Protein AF-A0A0G4NQ25-F1 (afdb_monomer)

Sequence (51 aa):
MVGPGTGVAPFRAFIQERAKQAEDGATVGPTLLFFGCRKSTEDFVYKEEFE

InterPro domains:
  IPR001433 Oxidoreductase FAD/NAD(P)-binding [PF00175] (1-51)
  IPR039261 Ferredoxin-NADP reductase (FNR), nucleotide-binding domain [G3DSA:3.40.50.80] (1-51)
  IPR039261 Ferredoxin-NADP reductase (FNR), nucleotide-binding domain [SSF52343] (1-51)

Nearest PDB structures (foldseek):
  7l18-assembly1_AAA  TM=1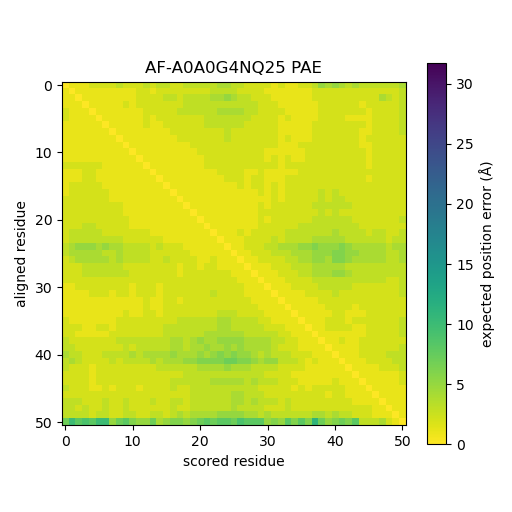.002E+00  e=4.834E-04  Rattus norvegicus
  4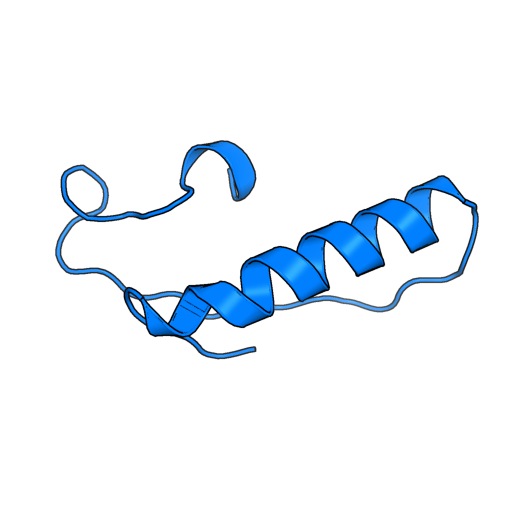yaw-assembly2_B  TM=1.005E+00  e=5.961E-04  Rattus norvegicus
  4yaf-assembly2_B  TM=1.001E+00  e=9.723E-04  Rattus norvegicus
  4yal-assembly1_A  TM=1.003E+00  e=9.723E-04  Rattus norvegicus
  5uri-assembly1_A  TM=1.000E+00  e=9.723E-04  Rattus norvegicus

pLDDT: mean 96.98, std 2.2, range [85.31, 98.44]

Radius of gyration: 12.04 Å; Cα contacts (8 Å, |Δi|>4): 42; chains: 1; bounding box: 29×14×30 Å

Structure (mmCIF, N/CA/C/O backbone):
data_AF-A0A0G4NQ25-F1
#
_entry.id   AF-A0A0G4NQ25-F1
#
loop_
_atom_site.group_PDB
_atom_site.id
_atom_site.type_symbol
_atom_site.label_atom_id
_atom_site.label_alt_id
_atom_site.label_comp_id
_atom_site.label_asym_id
_atom_site.label_entity_id
_atom_site.label_seq_id
_atom_site.pdbx_PDB_ins_code
_atom_site.Cartn_x
_atom_site.Cartn_y
_atom_site.Cartn_z
_atom_site.occupancy
_atom_site.B_iso_or_equiv
_atom_site.auth_seq_id
_atom_site.auth_comp_id
_atom_site.auth_asym_id
_atom_site.auth_atom_id
_atom_site.pdbx_PDB_model_num
ATOM 1 N N . MET A 1 1 ? -7.398 -3.400 -3.224 1.00 97.44 1 MET A N 1
ATOM 2 C CA . MET A 1 1 ? -6.875 -2.271 -4.026 1.00 97.44 1 MET A CA 1
ATOM 3 C C . MET A 1 1 ? -5.810 -2.808 -4.968 1.00 97.44 1 MET A C 1
ATOM 5 O O . MET A 1 1 ? -5.106 -3.728 -4.569 1.00 97.44 1 MET A O 1
ATOM 9 N N . VAL A 1 2 ? -5.714 -2.296 -6.197 1.00 98.31 2 VAL A N 1
ATOM 10 C CA . VAL A 1 2 ? -4.729 -2.740 -7.203 1.00 98.31 2 VAL A CA 1
ATOM 11 C C . VAL A 1 2 ? -4.149 -1.497 -7.868 1.00 98.31 2 VAL A C 1
ATOM 13 O O . VAL A 1 2 ? -4.888 -0.768 -8.522 1.00 98.31 2 VAL A O 1
ATOM 16 N N . GLY A 1 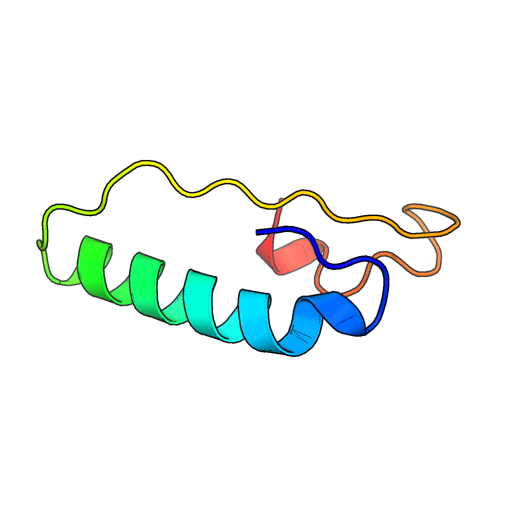3 ? -2.858 -1.234 -7.672 1.00 97.88 3 GLY A N 1
ATOM 17 C CA . GLY A 1 3 ? -2.227 0.006 -8.130 1.00 97.88 3 GLY A CA 1
ATOM 18 C C . GLY A 1 3 ? -0.725 -0.156 -8.330 1.00 97.88 3 GLY A C 1
ATOM 19 O O . GLY A 1 3 ? 0.021 0.066 -7.381 1.00 97.88 3 GLY A O 1
ATOM 20 N N . PRO A 1 4 ? -0.263 -0.555 -9.528 1.00 98.00 4 PRO A N 1
ATOM 21 C CA . PRO A 1 4 ? 1.161 -0.636 -9.829 1.00 98.00 4 PRO A CA 1
ATOM 22 C C . PRO A 1 4 ? 1.779 0.754 -10.042 1.00 98.00 4 PRO A C 1
ATOM 24 O O . PRO A 1 4 ? 1.126 1.673 -10.545 1.00 98.00 4 PRO A O 1
ATOM 27 N N . GLY A 1 5 ? 3.060 0.894 -9.692 1.00 97.50 5 GLY A N 1
ATOM 28 C CA . GLY A 1 5 ? 3.827 2.130 -9.834 1.00 97.50 5 GLY A CA 1
ATOM 29 C C . GLY A 1 5 ? 3.134 3.328 -9.180 1.00 97.50 5 GLY A C 1
ATOM 30 O O . GLY A 1 5 ? 2.619 3.241 -8.068 1.00 97.50 5 GLY A O 1
ATOM 31 N N . THR A 1 6 ? 3.062 4.451 -9.895 1.00 97.94 6 THR A N 1
ATOM 32 C CA . THR A 1 6 ? 2.400 5.677 -9.412 1.00 97.94 6 THR A CA 1
ATOM 33 C C . THR A 1 6 ? 0.889 5.527 -9.214 1.00 97.94 6 THR A C 1
ATOM 35 O O . THR A 1 6 ? 0.287 6.335 -8.507 1.00 97.94 6 THR A O 1
ATOM 38 N N . GLY A 1 7 ? 0.272 4.466 -9.748 1.00 97.88 7 GLY A N 1
ATOM 39 C CA . GLY A 1 7 ? -1.127 4.125 -9.488 1.00 97.88 7 GLY A CA 1
ATOM 40 C C . GLY A 1 7 ? -1.428 3.808 -8.017 1.00 97.88 7 GLY A C 1
ATOM 41 O O . GLY A 1 7 ? -2.595 3.775 -7.636 1.00 97.88 7 GLY A O 1
ATOM 42 N N . VAL A 1 8 ? -0.405 3.609 -7.173 1.00 98.06 8 VAL A N 1
ATOM 43 C CA . VAL A 1 8 ? -0.563 3.408 -5.723 1.00 98.06 8 VAL A CA 1
ATOM 44 C C . VAL A 1 8 ? -0.898 4.689 -4.951 1.00 98.06 8 VAL A C 1
ATOM 46 O O . VAL A 1 8 ? -1.406 4.610 -3.835 1.00 98.06 8 VAL A O 1
ATOM 49 N N . ALA A 1 9 ? -0.657 5.871 -5.531 1.00 97.50 9 ALA A N 1
ATOM 50 C CA . ALA A 1 9 ? -0.798 7.161 -4.851 1.00 97.50 9 ALA A CA 1
ATOM 51 C C . ALA A 1 9 ? -2.137 7.358 -4.100 1.00 97.50 9 ALA A C 1
ATOM 53 O O . ALA A 1 9 ? -2.093 7.682 -2.912 1.00 97.50 9 ALA A O 1
ATOM 54 N N . PRO A 1 10 ? -3.325 7.123 -4.701 1.00 98.19 10 PRO A N 1
ATOM 55 C CA . PRO A 1 10 ? -4.584 7.252 -3.964 1.00 98.19 10 PRO A CA 1
ATOM 56 C C . PRO A 1 10 ? -4.750 6.179 -2.876 1.00 98.19 10 PRO A C 1
ATOM 58 O O . PRO A 1 10 ? -5.370 6.430 -1.844 1.00 98.19 10 PRO A O 1
ATOM 61 N N . PHE A 1 11 ? -4.172 4.990 -3.069 1.00 98.06 11 PHE A N 1
ATOM 62 C CA . PHE A 1 11 ? -4.274 3.895 -2.103 1.00 98.06 11 PHE A CA 1
ATOM 63 C C . PHE A 1 11 ? -3.409 4.117 -0.867 1.00 98.06 11 PHE A C 1
ATOM 65 O O . PHE A 1 11 ? -3.804 3.688 0.212 1.00 98.06 11 PHE A O 1
ATOM 72 N N . ARG A 1 12 ? -2.296 4.850 -0.987 1.00 97.50 12 ARG A N 1
ATOM 73 C CA . ARG A 1 12 ? -1.525 5.312 0.175 1.00 97.50 12 ARG A CA 1
ATOM 74 C C . ARG A 1 12 ? -2.401 6.129 1.129 1.00 97.50 12 ARG A C 1
ATOM 76 O O . ARG A 1 12 ? -2.463 5.812 2.311 1.00 97.50 12 ARG A O 1
ATOM 83 N N . ALA A 1 13 ? -3.138 7.114 0.610 1.00 97.50 13 ALA A N 1
ATOM 84 C CA . ALA A 1 13 ? -4.046 7.928 1.421 1.00 97.50 13 ALA A CA 1
ATOM 85 C C . ALA A 1 13 ? -5.177 7.088 2.043 1.00 97.50 13 ALA A C 1
ATOM 87 O O . ALA A 1 13 ? -5.491 7.245 3.219 1.00 97.50 13 ALA A O 1
ATOM 88 N N . PHE A 1 14 ? -5.751 6.146 1.286 1.00 97.94 14 PHE A N 1
ATOM 89 C CA . PHE A 1 14 ? -6.772 5.232 1.815 1.00 97.94 14 PHE A CA 1
ATOM 90 C C . PHE A 1 14 ? -6.250 4.343 2.945 1.00 97.94 14 PHE A C 1
ATOM 92 O O . PHE A 1 14 ? -6.976 4.095 3.903 1.00 97.94 14 PHE A O 1
ATOM 99 N N . ILE A 1 15 ? -5.015 3.849 2.850 1.00 97.00 15 ILE A N 1
ATOM 100 C CA . ILE A 1 15 ? -4.409 3.033 3.908 1.00 97.00 15 ILE A CA 1
ATOM 101 C C . ILE A 1 15 ? -4.182 3.878 5.163 1.00 97.00 15 ILE A C 1
ATOM 103 O O . ILE A 1 15 ? -4.543 3.431 6.247 1.00 97.00 15 ILE A O 1
ATOM 107 N N . GLN A 1 16 ? -3.668 5.103 5.019 1.00 97.12 16 GLN A N 1
ATOM 108 C CA . GLN A 1 16 ? -3.455 6.026 6.140 1.00 97.12 16 GLN A CA 1
ATOM 109 C C . GLN A 1 16 ? -4.767 6.373 6.858 1.00 97.12 16 GLN A C 1
ATOM 111 O O . GLN A 1 16 ? -4.835 6.303 8.081 1.00 97.12 16 GLN A O 1
ATOM 116 N N . GLU A 1 17 ? -5.831 6.660 6.108 1.00 98.12 17 GLU A N 1
ATOM 117 C CA . GLU A 1 17 ? -7.162 6.913 6.671 1.00 98.12 17 GLU A CA 1
ATOM 118 C C . GLU A 1 17 ? -7.695 5.694 7.438 1.00 98.12 17 GLU A C 1
ATOM 120 O O . GLU A 1 17 ? -8.210 5.813 8.546 1.00 98.12 17 GLU A O 1
ATOM 125 N N . ARG A 1 18 ? -7.530 4.487 6.885 1.00 97.69 18 ARG A N 1
ATOM 126 C CA . ARG A 1 18 ? -7.959 3.249 7.552 1.00 97.69 18 ARG A CA 1
ATOM 127 C C . ARG A 1 18 ? -7.136 2.934 8.796 1.00 97.69 18 ARG A C 1
ATOM 129 O O . ARG A 1 18 ? -7.703 2.460 9.776 1.00 97.69 18 ARG A O 1
ATOM 136 N N . ALA A 1 19 ? -5.831 3.198 8.767 1.00 96.69 19 ALA A N 1
ATOM 137 C CA . ALA A 1 19 ? -4.972 3.087 9.940 1.00 96.69 19 ALA A CA 1
ATOM 138 C C . ALA A 1 19 ? -5.442 4.052 11.035 1.00 96.69 19 ALA A C 1
ATOM 140 O O . ALA A 1 19 ? -5.649 3.628 12.169 1.00 96.69 19 ALA A O 1
ATOM 141 N N . LYS A 1 20 ? -5.742 5.306 10.672 1.00 98.31 20 LYS A N 1
ATOM 142 C CA . LYS A 1 20 ? -6.251 6.304 11.613 1.00 98.31 20 LYS A CA 1
ATOM 143 C C . LYS A 1 20 ? -7.598 5.906 12.224 1.00 98.31 20 LYS A C 1
ATOM 145 O O . LYS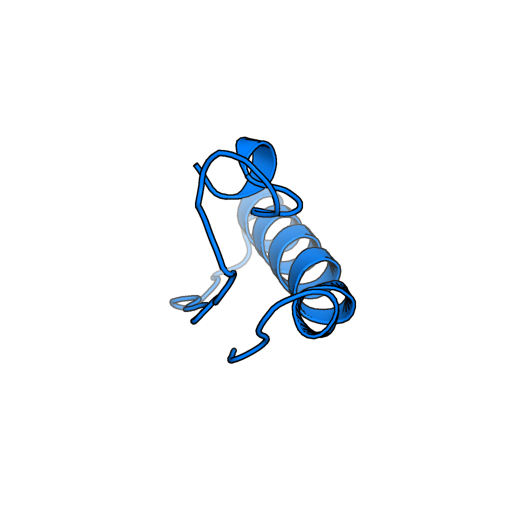 A 1 20 ? -7.768 5.975 13.435 1.00 98.31 20 LYS A O 1
ATOM 150 N N . GLN A 1 21 ? -8.529 5.405 11.413 1.00 98.44 21 GLN A N 1
ATOM 151 C CA . GLN A 1 21 ? -9.808 4.873 11.899 1.00 98.44 21 GLN A CA 1
ATOM 152 C C . GLN A 1 21 ? -9.617 3.722 12.896 1.00 98.44 21 GLN A C 1
ATOM 154 O O . GLN A 1 21 ? -10.336 3.650 13.892 1.00 98.44 21 GLN A O 1
ATOM 159 N N . ALA A 1 22 ? -8.652 2.833 12.647 1.00 97.81 22 ALA A N 1
ATOM 160 C CA . ALA A 1 22 ? -8.338 1.740 13.562 1.00 97.81 22 ALA A CA 1
ATOM 161 C C . ALA A 1 22 ? -7.729 2.251 14.881 1.00 97.81 22 ALA A C 1
ATOM 163 O O . ALA A 1 22 ? -8.128 1.786 15.947 1.00 97.81 22 ALA A O 1
ATOM 164 N N . GLU A 1 23 ? -6.817 3.227 14.823 1.00 97.88 23 GLU A N 1
ATOM 165 C CA . GLU A 1 23 ? -6.262 3.902 16.008 1.00 97.88 23 GLU A CA 1
ATOM 166 C C . GLU A 1 23 ? -7.346 4.589 16.847 1.00 97.88 23 GLU A C 1
ATOM 168 O O . GLU A 1 23 ? -7.303 4.543 18.075 1.00 97.88 23 GLU A O 1
ATOM 173 N N . ASP A 1 24 ? -8.349 5.175 16.190 1.00 98.44 24 ASP A N 1
ATOM 174 C CA . ASP A 1 24 ? -9.485 5.842 16.834 1.00 98.44 24 ASP A CA 1
ATOM 175 C C . ASP A 1 24 ? -10.547 4.849 17.363 1.00 98.44 24 ASP A C 1
ATOM 177 O O . ASP A 1 24 ? -11.584 5.253 17.893 1.00 98.44 24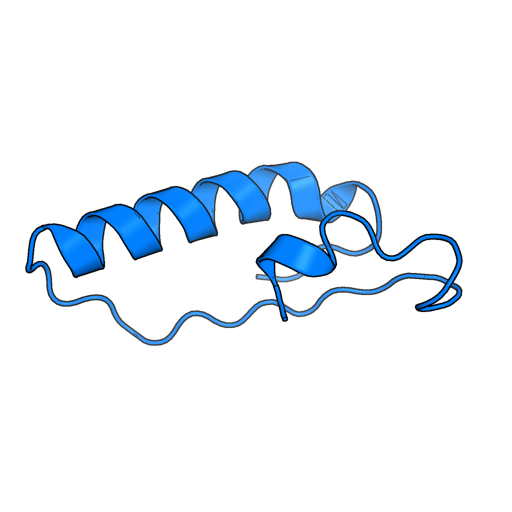 ASP A O 1
ATOM 181 N N . GLY A 1 25 ? -10.294 3.539 17.257 1.00 98.00 25 GLY A N 1
ATOM 182 C CA . GLY A 1 25 ? -11.130 2.479 17.825 1.00 98.00 25 GLY A CA 1
ATOM 183 C C . GLY A 1 25 ? -12.281 2.012 16.930 1.00 98.00 25 GLY A C 1
ATOM 184 O O . GLY A 1 25 ? -13.133 1.242 17.381 1.00 98.00 25 GLY A O 1
ATOM 185 N N . ALA A 1 26 ? -12.332 2.439 15.666 1.00 98.25 26 ALA A N 1
ATOM 186 C CA . ALA A 1 26 ? -13.317 1.929 14.721 1.00 98.25 26 ALA A CA 1
ATOM 187 C C . ALA A 1 26 ? -12.999 0.479 14.317 1.00 98.25 26 ALA A C 1
ATOM 189 O O . ALA A 1 26 ? -11.846 0.069 14.188 1.00 98.25 26 ALA A O 1
ATOM 190 N N . THR A 1 27 ? -14.039 -0.315 14.049 1.00 97.56 27 THR A N 1
ATOM 191 C CA . THR A 1 27 ? -13.854 -1.654 13.473 1.00 97.56 27 THR A CA 1
ATOM 192 C C . THR A 1 27 ? -13.509 -1.537 11.989 1.00 97.56 27 THR A C 1
ATOM 194 O O . THR A 1 27 ? -14.367 -1.232 11.160 1.00 97.56 27 THR A O 1
ATOM 197 N N . VAL A 1 28 ? -12.250 -1.808 11.644 1.00 97.88 28 VAL A N 1
ATOM 198 C CA . VAL A 1 28 ? -11.737 -1.741 10.271 1.00 97.88 28 VAL A CA 1
ATOM 199 C C . VAL A 1 28 ? -11.572 -3.154 9.708 1.00 97.88 28 VAL A C 1
ATOM 201 O O . VAL A 1 28 ? -10.816 -3.967 10.231 1.00 97.88 28 VAL A O 1
ATOM 204 N N . GLY A 1 29 ? -12.294 -3.464 8.627 1.00 97.69 29 GLY A N 1
ATOM 205 C CA . GLY A 1 29 ? -12.182 -4.762 7.947 1.00 97.69 29 GLY A CA 1
ATOM 206 C C . GLY A 1 29 ? -10.825 -4.992 7.251 1.00 97.69 29 GLY A C 1
ATOM 207 O O . GLY A 1 29 ? -10.037 -4.051 7.093 1.00 97.69 29 GLY A O 1
ATOM 208 N N . PRO A 1 30 ? -10.557 -6.219 6.764 1.00 97.38 30 PRO A N 1
ATOM 209 C CA . PRO A 1 30 ? -9.327 -6.536 6.042 1.00 97.38 30 PRO A CA 1
ATOM 210 C C . PRO A 1 30 ? -9.061 -5.581 4.873 1.00 97.38 30 PRO A C 1
ATOM 212 O O . PRO A 1 30 ? -9.966 -5.241 4.109 1.00 97.38 30 PRO A O 1
ATOM 215 N N . THR A 1 31 ? -7.803 -5.165 4.728 1.00 96.56 31 THR A N 1
ATOM 216 C CA . THR A 1 31 ? -7.367 -4.209 3.701 1.00 96.56 31 THR A CA 1
ATOM 217 C C . THR A 1 31 ? -6.241 -4.832 2.894 1.00 96.56 31 THR A C 1
ATOM 219 O O . THR A 1 31 ? -5.163 -5.065 3.423 1.00 96.56 31 THR A O 1
ATOM 222 N N . LEU A 1 32 ? -6.493 -5.120 1.617 1.00 97.19 32 LEU A N 1
ATOM 223 C CA . LEU A 1 32 ? -5.522 -5.764 0.729 1.00 97.19 32 LEU A CA 1
ATOM 224 C C . LEU A 1 32 ? -5.093 -4.803 -0.382 1.00 97.19 32 LEU A C 1
ATOM 226 O O . LEU A 1 32 ? -5.945 -4.226 -1.071 1.00 97.19 32 LEU A O 1
ATOM 230 N N . LEU A 1 33 ? -3.783 -4.668 -0.585 1.00 97.12 33 LEU A N 1
ATOM 231 C CA . LEU A 1 33 ? -3.171 -3.931 -1.688 1.00 97.12 33 LEU A CA 1
ATOM 232 C C . LEU A 1 33 ? -2.334 -4.887 -2.544 1.00 97.12 33 LEU A C 1
ATOM 234 O O . LEU A 1 33 ? -1.413 -5.525 -2.051 1.00 97.12 33 LEU A O 1
ATOM 238 N N . PHE A 1 34 ? -2.634 -4.937 -3.838 1.00 97.88 34 PHE A N 1
ATOM 239 C CA . PHE A 1 34 ? -1.768 -5.538 -4.844 1.00 97.88 34 PHE A CA 1
ATOM 240 C C . PHE A 1 34 ? -0.964 -4.416 -5.501 1.00 97.88 34 PHE A C 1
ATOM 242 O O . PHE A 1 34 ? -1.503 -3.617 -6.275 1.00 97.88 34 PHE A O 1
ATOM 249 N N . PHE A 1 35 ? 0.315 -4.343 -5.145 1.00 97.94 35 PHE A N 1
ATOM 250 C CA . PHE A 1 35 ? 1.277 -3.388 -5.682 1.00 97.94 35 PHE A CA 1
ATOM 251 C C . PHE A 1 35 ? 2.230 -4.081 -6.663 1.00 97.94 35 PHE A C 1
ATOM 253 O O . PHE A 1 35 ? 2.506 -5.273 -6.540 1.00 97.94 35 PHE A O 1
ATOM 260 N N . GLY A 1 36 ? 2.736 -3.330 -7.640 1.00 97.69 36 GLY A N 1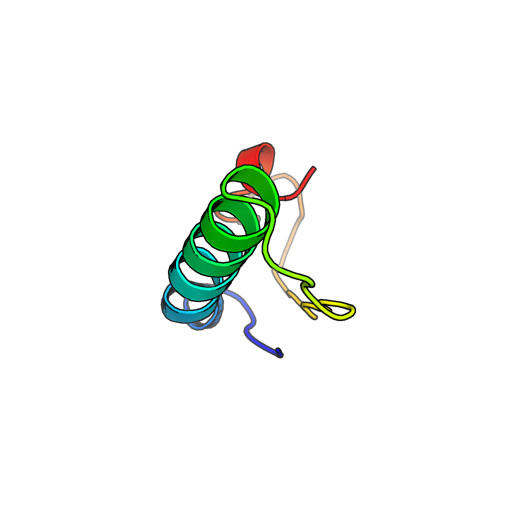
ATOM 261 C CA . GLY A 1 36 ? 3.723 -3.816 -8.600 1.00 97.69 36 GLY A CA 1
ATOM 262 C C . GLY A 1 36 ? 4.728 -2.730 -8.967 1.00 97.69 36 GLY A C 1
ATOM 263 O O . GLY A 1 36 ? 4.341 -1.592 -9.228 1.00 97.69 36 GLY A O 1
ATOM 264 N N . CYS A 1 37 ? 6.004 -3.102 -9.015 1.00 97.69 37 CYS A N 1
ATOM 265 C CA . CYS A 1 37 ? 7.127 -2.288 -9.485 1.00 97.69 37 CYS A CA 1
ATOM 266 C C . CYS A 1 37 ? 8.089 -3.168 -10.302 1.00 97.69 37 CYS A C 1
ATOM 268 O O . CYS A 1 37 ? 7.879 -4.381 -10.400 1.00 97.69 37 CYS A O 1
ATOM 270 N N . ARG A 1 38 ? 9.117 -2.583 -10.925 1.00 98.00 38 ARG A N 1
ATOM 271 C CA . ARG A 1 38 ? 10.090 -3.339 -11.729 1.00 98.00 38 ARG A CA 1
ATOM 272 C C . ARG A 1 38 ? 11.074 -4.102 -10.848 1.00 98.00 38 ARG A C 1
ATOM 274 O O . ARG A 1 38 ? 11.362 -5.262 -11.136 1.00 98.00 38 ARG A O 1
ATOM 281 N N . LYS A 1 39 ? 11.611 -3.456 -9.807 1.00 97.62 39 LYS A N 1
ATOM 282 C CA . LYS A 1 39 ? 12.570 -4.034 -8.855 1.00 97.62 39 LYS A CA 1
ATOM 283 C C . LYS A 1 39 ? 12.374 -3.428 -7.468 1.00 97.62 39 LYS A C 1
ATOM 285 O O . LYS A 1 39 ? 12.404 -2.213 -7.298 1.00 97.62 39 LYS A O 1
ATOM 290 N N . SER A 1 40 ? 12.318 -4.282 -6.448 1.00 95.81 40 SER A N 1
ATOM 291 C CA . SER A 1 40 ? 12.097 -3.863 -5.055 1.00 95.81 40 SER A CA 1
ATOM 292 C C . SER A 1 40 ? 13.183 -2.948 -4.469 1.00 95.81 40 SER A C 1
ATOM 294 O O . SER A 1 40 ? 12.961 -2.323 -3.436 1.00 95.81 40 SER A O 1
ATOM 296 N N . THR A 1 41 ? 14.356 -2.881 -5.103 1.00 96.19 41 THR A N 1
ATOM 297 C CA . THR A 1 41 ? 15.493 -2.039 -4.701 1.00 96.19 41 THR A CA 1
ATOM 298 C C . THR A 1 41 ? 15.595 -0.727 -5.483 1.00 96.19 41 THR A C 1
ATOM 300 O O . THR A 1 41 ? 16.520 0.036 -5.233 1.00 96.19 41 THR A O 1
ATOM 303 N N . GLU A 1 42 ? 14.728 -0.493 -6.472 1.00 96.56 42 GLU A N 1
ATOM 304 C CA . GLU A 1 42 ? 14.841 0.641 -7.401 1.00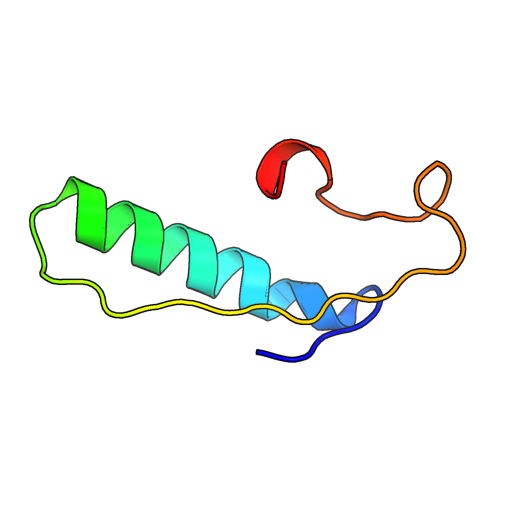 96.56 42 GLU A CA 1
ATOM 305 C C . GLU A 1 42 ? 13.585 1.518 -7.382 1.00 96.56 42 GLU A C 1
ATOM 307 O O . GLU A 1 42 ? 13.681 2.719 -7.149 1.00 96.56 42 GLU A O 1
ATOM 312 N N . ASP A 1 43 ? 12.406 0.929 -7.597 1.00 96.62 43 ASP A N 1
ATOM 31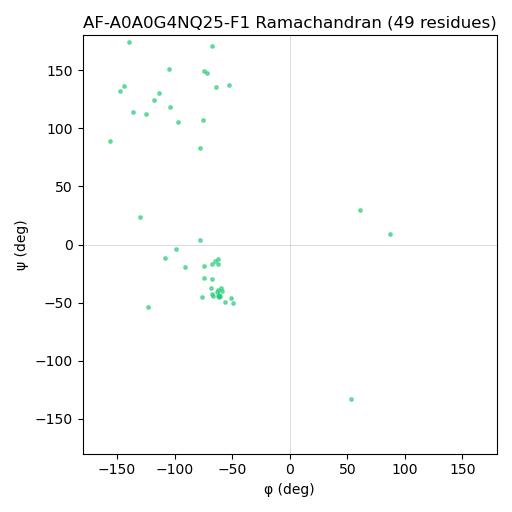3 C CA . ASP A 1 43 ? 11.159 1.668 -7.832 1.00 96.62 43 ASP A CA 1
ATOM 314 C C . ASP A 1 43 ? 9.990 1.198 -6.951 1.00 96.62 43 ASP A C 1
ATOM 316 O O . ASP A 1 43 ? 8.818 1.420 -7.274 1.00 96.62 43 ASP A O 1
ATOM 320 N N . PHE A 1 44 ? 10.298 0.588 -5.802 1.00 97.12 44 PHE A N 1
ATOM 321 C CA . PHE A 1 44 ? 9.296 0.302 -4.778 1.00 97.12 44 PHE A CA 1
ATOM 322 C C . PHE A 1 44 ? 8.965 1.567 -3.981 1.00 97.12 44 PHE A C 1
ATOM 324 O O . PHE A 1 44 ? 9.517 1.834 -2.917 1.00 97.12 44 PHE A O 1
ATOM 331 N N . VAL A 1 45 ? 8.070 2.379 -4.537 1.00 96.38 45 VAL A N 1
ATOM 332 C CA . VAL A 1 45 ? 7.621 3.622 -3.902 1.00 96.38 45 VAL A CA 1
ATOM 333 C C . VAL A 1 45 ? 6.887 3.336 -2.585 1.00 96.38 45 VAL A C 1
ATOM 335 O O . VAL A 1 45 ? 6.033 2.453 -2.531 1.00 96.38 45 VAL A O 1
ATOM 338 N N . TYR A 1 46 ? 7.209 4.112 -1.543 1.00 96.31 46 TYR A N 1
ATOM 339 C CA . TYR A 1 46 ? 6.651 3.992 -0.183 1.00 96.31 46 TYR A CA 1
ATOM 340 C C . TYR A 1 46 ? 6.920 2.652 0.514 1.00 96.31 46 TYR A C 1
ATOM 342 O O . TYR A 1 46 ? 6.123 2.219 1.344 1.00 96.31 46 TYR A O 1
ATOM 350 N N . LYS A 1 47 ? 8.037 1.994 0.189 1.00 95.81 47 LYS A N 1
ATOM 351 C CA . LYS A 1 47 ? 8.422 0.713 0.787 1.00 95.81 47 LYS A CA 1
ATOM 352 C C . LYS A 1 47 ? 8.378 0.742 2.317 1.00 95.81 47 LYS A C 1
ATOM 354 O O . LYS A 1 47 ? 7.791 -0.148 2.914 1.00 95.81 47 LYS A O 1
ATOM 359 N N . GLU A 1 48 ? 8.932 1.783 2.931 1.00 95.19 48 GLU A N 1
ATOM 360 C CA . GLU A 1 48 ? 9.025 1.922 4.389 1.00 95.19 48 GLU A CA 1
ATOM 361 C C . GLU A 1 48 ? 7.665 2.116 5.079 1.00 95.19 48 GLU A C 1
ATOM 363 O O . GLU A 1 48 ? 7.574 1.972 6.291 1.00 95.19 48 GLU A O 1
ATOM 368 N N . GLU A 1 49 ? 6.614 2.482 4.340 1.00 94.00 49 GLU A N 1
ATOM 369 C CA . GLU A 1 49 ? 5.255 2.604 4.887 1.00 94.00 49 GLU A CA 1
ATOM 370 C C . GLU A 1 49 ? 4.453 1.302 4.765 1.00 94.00 49 GLU A C 1
ATOM 372 O O . GLU A 1 49 ? 3.424 1.152 5.425 1.00 94.00 49 GLU A O 1
ATOM 377 N N . PHE A 1 50 ? 4.872 0.388 3.885 1.00 88.94 50 PHE A N 1
ATOM 378 C CA . PHE A 1 50 ? 4.150 -0.850 3.586 1.00 88.94 50 PHE A CA 1
ATOM 379 C C . PHE A 1 50 ? 4.823 -2.117 4.143 1.00 88.94 50 PHE A C 1
ATOM 381 O O . PHE A 1 50 ?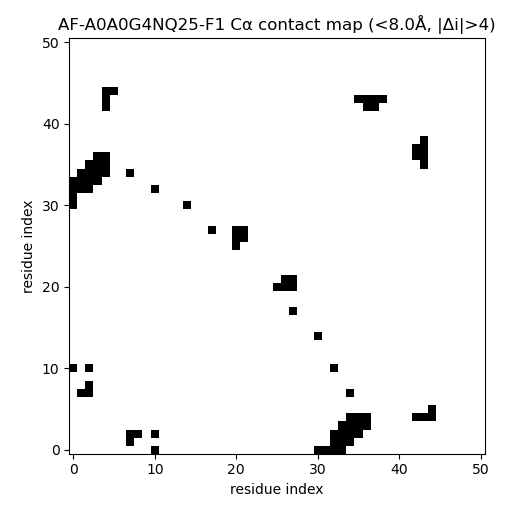 4.177 -3.168 4.131 1.00 88.94 50 PHE A O 1
ATOM 388 N N . GLU A 1 51 ? 6.067 -2.028 4.626 1.00 85.31 51 GLU A N 1
ATOM 389 C CA . GLU A 1 51 ? 6.814 -3.083 5.342 1.00 85.31 51 GLU A CA 1
ATOM 390 C C . GLU A 1 51 ? 6.979 -2.744 6.830 1.00 85.31 51 GLU A C 1
ATOM 392 O O . GLU A 1 51 ? 6.808 -3.675 7.652 1.00 85.31 51 GLU A O 1
#

Organism: Verticillium longisporum (NCBI:txid100787)

Solvent-accessible surface area (backbone atoms only — not comparable to full-atom values): 3266 Å² total; per-residue (Å²): 90,79,24,48,54,80,58,31,59,70,53,52,55,53,50,52,53,50,51,50,41,41,76,74,68,47,92,68,75,93,84,60,76,50,72,47,61,94,40,84,90,77,50,45,78,66,49,86,83,78,110

Mean predicted aligned error: 2.12 Å

Secondary structure (DSSP, 8-state):
-B--GGGGHHHHHHHHHHHHHHHTT--------B---S-TTTS-TTHHHH-

Foldseek 3Di:
DEAEACRCVVVVVVVVVLVVCVVVPHDRDDDDYHYDDDDPVPRPPPPVVVD